Protein AF-A0A2M8L3T7-F1 (afdb_monomer_lite)

Organism: NCBI:txid1974888

Foldseek 3Di:
DVVVVVVVVVVVVVCCVVVVVVCCVQQDWDDDPPDTRHNDPFQKWKDFDPPDDTHSDDPDDDDPDDDPPDDDDTDMDIDGD

Structure (mmCIF, N/CA/C/O backbone):
data_AF-A0A2M8L3T7-F1
#
_entry.id   AF-A0A2M8L3T7-F1
#
loop_
_atom_site.group_PDB
_atom_site.id
_atom_site.type_symbol
_atom_site.label_atom_id
_atom_site.label_alt_id
_atom_site.label_comp_id
_atom_site.label_asym_id
_atom_site.label_entity_id
_atom_site.label_seq_id
_atom_site.pdbx_PDB_ins_code
_atom_site.Cartn_x
_atom_site.Cartn_y
_atom_site.Cartn_z
_atom_site.occupancy
_atom_site.B_iso_or_equiv
_atom_site.auth_seq_id
_atom_site.auth_comp_id
_atom_site.auth_asym_id
_atom_site.auth_atom_id
_atom_site.pdbx_PDB_model_num
ATOM 1 N N . MET A 1 1 ? -36.218 -9.069 40.227 1.00 61.09 1 MET A N 1
ATOM 2 C CA . MET A 1 1 ? -34.749 -9.142 40.401 1.00 61.09 1 MET A CA 1
ATOM 3 C C . MET A 1 1 ? -34.093 -10.122 39.420 1.00 61.09 1 MET A C 1
ATOM 5 O O . MET A 1 1 ? -33.538 -9.651 38.441 1.00 61.09 1 MET A O 1
ATOM 9 N N . LYS A 1 2 ? -34.208 -11.457 39.579 1.00 70.56 2 LYS A N 1
ATOM 10 C CA . LYS A 1 2 ? -33.515 -12.461 38.721 1.00 70.56 2 LYS A CA 1
ATOM 11 C C . LYS A 1 2 ? -33.721 -12.292 37.202 1.00 70.56 2 LYS A C 1
ATOM 13 O O . LYS A 1 2 ? -32.783 -12.466 36.438 1.00 70.56 2 LYS A O 1
ATOM 18 N N . ARG A 1 3 ? -34.927 -11.902 36.773 1.00 74.00 3 ARG A N 1
ATOM 19 C CA . ARG A 1 3 ? -35.253 -11.651 35.355 1.00 74.00 3 ARG A CA 1
ATOM 20 C C . ARG A 1 3 ? -34.511 -10.446 34.762 1.00 74.00 3 ARG A C 1
ATOM 22 O O . ARG A 1 3 ? -34.122 -10.492 33.609 1.00 74.00 3 ARG A O 1
ATOM 29 N N . ILE A 1 4 ? -34.268 -9.407 35.564 1.00 85.50 4 ILE A N 1
ATOM 30 C CA . ILE A 1 4 ? -33.570 -8.188 35.127 1.00 85.50 4 ILE A CA 1
ATOM 31 C C . ILE A 1 4 ? -32.082 -8.487 34.914 1.00 85.50 4 ILE A C 1
ATOM 33 O O . ILE A 1 4 ? -31.523 -8.115 33.890 1.00 85.50 4 ILE A O 1
ATOM 37 N N . TYR A 1 5 ? -31.462 -9.238 35.829 1.00 89.69 5 TYR A N 1
ATOM 38 C CA . TYR A 1 5 ? -30.068 -9.667 35.677 1.00 89.69 5 TYR A CA 1
ATOM 39 C C . TYR A 1 5 ? -29.862 -10.562 34.449 1.00 89.69 5 TYR A C 1
ATOM 41 O O . TYR A 1 5 ? -28.882 -10.391 33.731 1.00 89.69 5 TYR A O 1
ATOM 49 N N . LEU A 1 6 ? -30.807 -11.466 34.167 1.00 89.31 6 LEU A N 1
ATOM 50 C CA . LEU A 1 6 ? -30.773 -12.301 32.963 1.00 89.31 6 LEU A CA 1
ATOM 51 C C . LEU A 1 6 ? -30.906 -11.479 31.676 1.00 89.31 6 LEU A C 1
ATOM 53 O O . LEU A 1 6 ? -30.183 -11.741 30.720 1.00 89.31 6 LEU A O 1
ATOM 57 N N . SER A 1 7 ? -31.771 -10.461 31.654 1.00 88.25 7 SER A N 1
ATOM 58 C CA . SER A 1 7 ? -31.881 -9.558 30.502 1.00 88.25 7 SER A CA 1
ATOM 59 C C . SER A 1 7 ? -30.609 -8.742 30.279 1.00 88.25 7 SER A C 1
ATOM 61 O O . SER A 1 7 ? -30.156 -8.640 29.144 1.00 88.25 7 SER A O 1
ATOM 63 N N . ILE A 1 8 ? -29.994 -8.206 31.336 1.00 91.75 8 ILE A N 1
ATOM 64 C CA . ILE A 1 8 ? -28.731 -7.458 31.216 1.00 91.75 8 ILE A CA 1
ATOM 65 C C . ILE A 1 8 ? -27.616 -8.372 30.696 1.00 91.75 8 ILE A C 1
ATOM 67 O O . ILE A 1 8 ? -26.892 -7.993 29.779 1.00 91.75 8 ILE A O 1
ATOM 71 N N . LEU A 1 9 ? -27.514 -9.595 31.222 1.00 92.25 9 LEU A N 1
ATOM 72 C CA . LEU A 1 9 ? -26.532 -10.574 30.760 1.00 92.25 9 LEU A CA 1
ATOM 73 C C . LEU A 1 9 ? -26.731 -10.927 29.279 1.00 92.25 9 LEU A C 1
ATOM 75 O O . LEU A 1 9 ? -25.758 -10.993 28.533 1.00 92.25 9 LEU A O 1
ATOM 79 N N . ALA A 1 10 ? -27.980 -11.102 28.840 1.00 92.38 10 ALA A N 1
ATOM 80 C CA . ALA A 1 10 ? -28.302 -11.387 27.443 1.00 92.38 10 ALA A CA 1
ATOM 81 C C . ALA A 1 10 ? -27.932 -10.226 26.505 1.00 92.38 10 ALA A C 1
ATOM 83 O O . ALA A 1 10 ? -27.416 -10.464 25.412 1.00 92.38 10 ALA A O 1
ATOM 84 N N . ILE A 1 11 ? -28.141 -8.979 26.940 1.00 90.06 11 ILE A N 1
ATOM 85 C CA . ILE A 1 11 ? -27.764 -7.777 26.181 1.00 90.06 11 ILE A CA 1
ATOM 86 C C . ILE A 1 11 ? -26.239 -7.675 26.060 1.00 90.06 11 ILE A C 1
ATOM 88 O O . ILE A 1 11 ? -25.711 -7.478 24.970 1.00 90.06 11 ILE A O 1
ATOM 92 N N . VAL A 1 12 ? -25.510 -7.865 27.161 1.00 92.12 12 VAL A N 1
ATOM 93 C CA . VAL A 1 12 ? -24.038 -7.823 27.143 1.00 92.12 12 VAL A CA 1
ATOM 94 C C . VAL A 1 12 ? -23.471 -8.938 26.264 1.00 92.12 12 VAL A C 1
ATOM 96 O O . VAL A 1 12 ? -22.570 -8.690 25.464 1.00 92.12 12 VAL A O 1
ATOM 99 N N . ALA A 1 13 ? -24.027 -10.147 26.358 1.00 92.19 13 ALA A N 1
ATOM 100 C CA . ALA A 1 13 ? -23.603 -11.275 25.537 1.00 92.19 13 ALA A CA 1
ATOM 101 C C . ALA A 1 13 ? -23.834 -11.017 24.041 1.00 92.19 13 ALA A C 1
ATOM 103 O O . ALA A 1 13 ? -22.951 -11.290 23.234 1.00 92.19 13 ALA A O 1
ATOM 104 N N . THR A 1 14 ? -24.979 -10.445 23.660 1.00 91.06 14 THR A N 1
ATOM 105 C CA . THR A 1 14 ? -25.260 -10.117 22.252 1.00 91.06 14 THR A CA 1
ATOM 106 C C . THR A 1 14 ? -24.345 -9.018 21.722 1.00 91.06 14 THR A C 1
ATOM 108 O O . THR A 1 14 ? -23.802 -9.172 20.631 1.00 91.06 14 THR A O 1
ATOM 111 N N . VAL A 1 15 ? -24.095 -7.955 22.493 1.00 89.69 15 VAL A N 1
ATOM 112 C CA . VAL A 1 15 ? -23.156 -6.890 22.095 1.00 89.69 15 VAL A CA 1
ATOM 113 C C . VAL A 1 15 ? -21.734 -7.430 21.940 1.00 89.69 15 VAL A C 1
ATOM 115 O O . VAL A 1 15 ? -21.069 -7.114 20.956 1.00 89.69 15 VAL A O 1
ATOM 118 N N . ALA A 1 16 ? -21.276 -8.280 22.861 1.00 88.38 16 ALA A N 1
ATOM 119 C CA . ALA A 1 16 ? -19.953 -8.894 22.777 1.00 88.38 16 ALA A CA 1
ATOM 120 C C . ALA A 1 16 ? -19.814 -9.802 21.545 1.00 88.38 16 ALA A C 1
ATOM 122 O O . ALA A 1 16 ? -18.781 -9.788 20.879 1.00 88.38 16 ALA A O 1
ATOM 123 N N . LEU A 1 17 ? -20.861 -10.560 21.212 1.00 88.88 17 LEU A N 1
ATOM 124 C CA . LEU A 1 17 ? -20.847 -11.508 20.099 1.00 88.88 17 LEU A CA 1
ATOM 125 C C . LEU A 1 17 ? -20.907 -10.786 18.746 1.00 88.88 17 LEU A C 1
ATOM 127 O O . LEU A 1 17 ? -20.099 -11.070 17.864 1.00 88.88 17 LEU A O 1
ATOM 131 N N . VAL A 1 18 ? -21.792 -9.794 18.607 1.00 86.56 18 VAL A N 1
ATOM 132 C CA . VAL A 1 18 ? -21.883 -8.960 17.397 1.00 86.56 18 VAL A CA 1
ATOM 133 C C . VAL A 1 18 ? -20.618 -8.117 17.232 1.00 86.56 18 VAL A C 1
ATOM 135 O O . VAL A 1 18 ? -20.023 -8.114 16.157 1.00 86.56 18 VAL A O 1
ATOM 138 N N . GLY A 1 19 ? -20.156 -7.453 18.294 1.00 80.94 19 GLY A N 1
ATOM 139 C CA . GLY A 1 19 ? -18.939 -6.640 18.266 1.00 80.94 19 GLY A CA 1
ATOM 140 C C . GLY A 1 19 ? -17.686 -7.463 17.956 1.00 80.94 19 GLY A C 1
ATOM 141 O O . GLY A 1 19 ? -16.896 -7.075 17.099 1.00 80.94 19 GLY A O 1
ATOM 142 N N . GLY A 1 20 ? -17.537 -8.632 18.584 1.00 78.62 20 GLY A N 1
ATOM 143 C CA . GLY A 1 20 ? -16.414 -9.542 18.356 1.00 78.62 20 GLY A CA 1
ATOM 144 C C . GLY A 1 20 ? -16.400 -10.144 16.951 1.00 78.62 20 GLY A C 1
ATOM 145 O O . GLY A 1 20 ? -15.350 -10.168 16.312 1.00 78.62 20 GLY A O 1
ATOM 146 N N . ALA A 1 21 ? -17.558 -10.568 16.433 1.00 75.94 21 ALA A N 1
ATOM 147 C CA . ALA A 1 21 ? -17.673 -11.078 15.066 1.00 75.94 21 ALA A CA 1
ATOM 148 C C . ALA A 1 21 ? -17.349 -9.993 14.029 1.00 75.94 21 ALA A C 1
ATOM 150 O O . ALA A 1 21 ? -16.592 -10.234 13.093 1.00 75.94 21 ALA A O 1
ATOM 151 N N . THR A 1 22 ? -17.860 -8.778 14.232 1.00 70.62 22 THR A N 1
ATOM 152 C CA . THR A 1 22 ? -17.604 -7.632 13.349 1.00 70.62 22 THR A CA 1
ATOM 153 C C . THR A 1 22 ? -16.121 -7.254 13.366 1.00 70.62 22 THR A C 1
ATOM 155 O O . THR A 1 22 ? -15.509 -7.090 12.313 1.00 70.62 22 THR A O 1
ATOM 158 N N . TYR A 1 23 ? -15.504 -7.206 14.551 1.00 72.62 23 TYR A N 1
ATOM 159 C CA . TYR A 1 23 ? -14.064 -6.985 14.683 1.00 72.62 23 TYR A CA 1
ATOM 160 C C . TYR A 1 23 ? -13.251 -8.077 13.982 1.00 72.62 23 TYR A C 1
ATOM 162 O O . TYR A 1 23 ? -12.307 -7.757 13.273 1.00 72.62 23 TYR A O 1
ATOM 170 N N . ALA A 1 24 ? -13.619 -9.353 14.120 1.00 68.69 24 ALA A N 1
ATOM 171 C CA . ALA A 1 24 ? -12.920 -10.448 13.450 1.00 68.69 24 ALA A CA 1
ATOM 172 C C . ALA A 1 24 ? -13.022 -10.356 11.917 1.00 68.69 24 ALA A C 1
ATOM 174 O O . ALA A 1 24 ? -12.021 -10.542 11.224 1.00 68.69 24 ALA A O 1
ATOM 175 N N . VAL A 1 25 ? -14.198 -10.007 11.386 1.00 66.06 25 VAL A N 1
ATOM 176 C CA . VAL A 1 25 ? -14.408 -9.799 9.943 1.00 66.06 25 VAL A CA 1
ATOM 177 C C . VAL A 1 25 ? -13.528 -8.665 9.413 1.00 66.06 25 VAL A C 1
ATOM 179 O O . VAL A 1 25 ? -12.897 -8.827 8.373 1.00 66.06 25 VAL A O 1
ATOM 182 N N . PHE A 1 26 ? -13.429 -7.549 10.138 1.00 60.84 26 PHE A N 1
ATOM 183 C CA . PHE A 1 26 ? -12.640 -6.388 9.706 1.00 60.84 26 PHE A CA 1
ATOM 184 C C . PHE A 1 26 ? -11.177 -6.394 10.168 1.00 60.84 26 PHE A C 1
ATOM 186 O O . PHE A 1 26 ? -10.401 -5.549 9.736 1.00 60.84 26 PHE A O 1
ATOM 193 N N . SER A 1 27 ? -10.771 -7.333 11.018 1.00 61.34 27 SER A N 1
ATOM 194 C CA . SER A 1 27 ? -9.375 -7.531 11.435 1.00 61.34 27 SER A CA 1
ATOM 195 C C . SER A 1 27 ? -8.706 -8.678 10.672 1.00 61.34 27 SER A C 1
ATOM 197 O O . SER A 1 27 ? -7.509 -8.928 10.830 1.00 61.34 27 SER A O 1
ATOM 199 N N . SER A 1 28 ? -9.464 -9.387 9.832 1.00 56.03 28 SER A N 1
ATOM 200 C CA . SER A 1 28 ? -8.966 -10.524 9.069 1.00 56.03 28 SER A CA 1
ATOM 201 C C . SER A 1 28 ? -7.795 -10.096 8.185 1.00 56.03 28 SER A C 1
ATOM 203 O O . SER A 1 28 ? -7.918 -9.286 7.270 1.00 56.03 28 SER A O 1
ATOM 205 N N . LYS A 1 29 ? -6.617 -10.648 8.471 1.00 54.41 29 LYS A N 1
ATOM 206 C CA . LYS A 1 29 ? -5.444 -10.538 7.608 1.00 54.41 29 LYS A CA 1
ATOM 207 C C . LYS A 1 29 ? -5.301 -11.857 6.861 1.00 54.41 29 LYS A C 1
ATOM 209 O O . LYS A 1 29 ? -5.011 -12.876 7.476 1.00 54.41 29 LYS A O 1
ATOM 214 N N . ALA A 1 30 ? -5.547 -11.854 5.558 1.00 49.78 30 ALA A N 1
ATOM 215 C CA . ALA A 1 30 ? -5.326 -13.008 4.703 1.00 49.78 30 ALA A CA 1
ATOM 216 C C . ALA A 1 30 ? -3.869 -13.004 4.231 1.00 49.78 30 ALA A C 1
ATOM 218 O O . ALA A 1 30 ? -3.450 -12.119 3.490 1.00 49.78 30 ALA A O 1
ATOM 219 N N . THR A 1 31 ? -3.072 -13.971 4.670 1.00 45.72 31 THR A N 1
ATOM 220 C CA . THR A 1 31 ? -1.684 -14.137 4.224 1.00 45.72 31 THR A CA 1
ATOM 221 C C . THR A 1 31 ? -1.624 -15.104 3.043 1.00 45.72 31 THR A C 1
ATOM 223 O O . THR A 1 31 ? -2.047 -16.250 3.161 1.00 45.72 31 THR A O 1
ATOM 226 N N . SER A 1 32 ? -1.083 -14.664 1.905 1.00 43.25 32 SER A N 1
ATOM 227 C CA . SER A 1 32 ? -0.720 -15.525 0.773 1.00 43.25 32 SER A CA 1
ATOM 228 C C . SER A 1 32 ? 0.799 -15.502 0.608 1.00 43.25 32 SER A C 1
ATOM 230 O O . SER A 1 32 ? 1.377 -14.501 0.178 1.00 43.25 32 SER A O 1
ATOM 232 N N . GLY A 1 33 ? 1.463 -16.589 1.014 1.00 66.69 33 GLY A N 1
ATOM 233 C CA . GLY A 1 33 ? 2.927 -16.676 1.027 1.00 66.69 33 GLY A CA 1
ATOM 234 C C . GLY A 1 33 ? 3.558 -15.577 1.903 1.00 66.69 33 GLY A C 1
ATOM 235 O O . GLY A 1 33 ? 3.180 -15.462 3.068 1.00 66.69 33 GLY A O 1
ATOM 236 N N . PRO A 1 34 ? 4.489 -14.750 1.385 1.00 53.16 34 PRO A N 1
ATOM 237 C CA . PRO A 1 34 ? 5.056 -13.621 2.130 1.00 53.16 34 PRO A CA 1
ATOM 238 C C . PRO A 1 34 ? 4.129 -12.389 2.207 1.00 53.16 34 PRO A C 1
ATOM 240 O O . PRO A 1 34 ? 4.454 -11.428 2.901 1.00 53.16 34 PRO A O 1
ATOM 243 N N . ASN A 1 35 ? 2.987 -12.380 1.508 1.00 43.53 35 ASN A N 1
ATOM 244 C CA . ASN A 1 35 ? 2.129 -11.200 1.391 1.00 43.53 35 ASN A CA 1
ATOM 245 C C . ASN A 1 35 ? 0.969 -11.257 2.390 1.00 43.53 35 ASN A C 1
ATOM 247 O O . ASN A 1 35 ? 0.174 -12.192 2.365 1.00 43.53 35 ASN A O 1
ATOM 251 N N . THR A 1 36 ? 0.846 -10.245 3.253 1.00 54.97 36 THR A N 1
ATOM 252 C CA . THR A 1 36 ? -0.263 -10.102 4.212 1.00 54.97 36 THR A CA 1
ATOM 253 C C . THR A 1 36 ? -1.278 -9.086 3.690 1.00 54.97 36 THR A C 1
ATOM 255 O O . THR A 1 36 ? -0.989 -7.893 3.654 1.00 54.97 36 THR A O 1
ATOM 258 N N . PHE A 1 37 ? -2.475 -9.535 3.324 1.00 54.03 37 PHE A N 1
ATOM 259 C CA . PHE A 1 37 ? -3.596 -8.687 2.921 1.00 54.03 37 PHE A CA 1
ATOM 260 C C . PHE A 1 37 ? -4.493 -8.432 4.136 1.00 54.03 37 PHE A C 1
ATOM 262 O O . PHE A 1 37 ? -5.258 -9.301 4.541 1.00 54.03 37 PHE A O 1
ATOM 269 N N . ALA A 1 38 ? -4.369 -7.265 4.766 1.00 58.06 38 ALA A N 1
ATOM 270 C CA . ALA A 1 38 ? -5.265 -6.862 5.849 1.00 58.06 38 ALA A CA 1
ATOM 271 C C . ALA A 1 38 ? -6.588 -6.327 5.284 1.00 58.06 38 ALA A C 1
ATOM 273 O O . ALA A 1 38 ? -6.577 -5.563 4.320 1.00 58.06 38 ALA A O 1
ATOM 274 N N . THR A 1 39 ? -7.720 -6.685 5.891 1.00 56.53 39 THR A N 1
ATOM 275 C CA . THR A 1 39 ? -8.997 -6.020 5.617 1.00 56.53 39 THR A CA 1
ATOM 276 C C . THR A 1 39 ? -8.960 -4.612 6.207 1.00 56.53 39 THR A C 1
ATOM 278 O O . THR A 1 39 ? -9.061 -4.405 7.410 1.00 56.53 39 THR A O 1
ATOM 281 N N . GLY A 1 40 ? -8.747 -3.640 5.336 1.00 57.34 40 GLY A N 1
ATOM 282 C CA . GLY A 1 40 ? -8.680 -2.211 5.603 1.00 57.34 40 GLY A CA 1
ATOM 283 C C . GLY A 1 40 ? -8.346 -1.559 4.270 1.00 57.34 40 GLY A C 1
ATOM 284 O O . GLY A 1 40 ? -7.555 -2.122 3.515 1.00 57.34 40 GLY A O 1
ATOM 285 N N . ASN A 1 41 ? -9.006 -0.458 3.914 1.00 60.94 41 ASN A N 1
ATOM 286 C CA . ASN A 1 41 ? -8.811 0.162 2.603 1.00 60.94 41 ASN A CA 1
ATOM 287 C C . ASN A 1 41 ? -7.324 0.513 2.448 1.00 60.94 41 ASN A C 1
ATOM 289 O O . ASN A 1 41 ? -6.834 1.392 3.151 1.00 60.94 41 ASN A O 1
ATOM 293 N N . ALA A 1 42 ? -6.600 -0.193 1.579 1.00 64.56 42 ALA A N 1
ATOM 294 C CA . ALA A 1 42 ? -5.237 0.182 1.239 1.00 64.56 42 ALA A CA 1
ATOM 295 C C . ALA A 1 42 ? -5.310 1.477 0.416 1.00 64.56 42 ALA A C 1
ATOM 297 O O . ALA A 1 42 ? -5.748 1.438 -0.736 1.00 64.56 42 ALA A O 1
ATOM 298 N N . ASP A 1 43 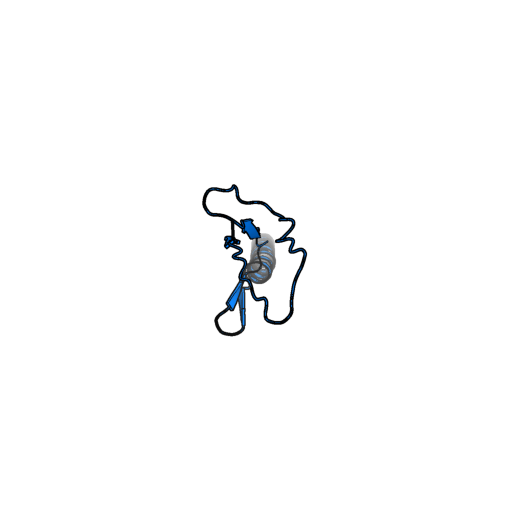? -4.927 2.618 1.003 1.00 75.12 43 ASP A N 1
ATOM 299 C CA . ASP A 1 43 ? -4.717 3.863 0.254 1.00 75.12 43 ASP A CA 1
ATOM 300 C C . ASP A 1 43 ? -3.334 3.788 -0.400 1.00 75.12 43 ASP A C 1
ATOM 302 O O . ASP A 1 43 ? -2.306 4.191 0.154 1.00 75.12 43 ASP A O 1
AT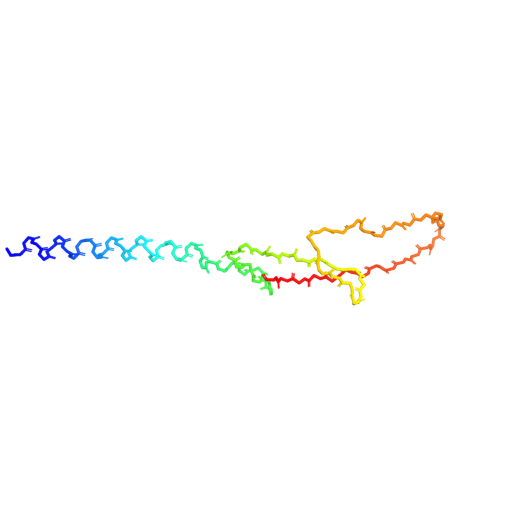OM 306 N N . LEU A 1 44 ? -3.306 3.147 -1.567 1.00 77.62 44 LEU A N 1
ATOM 307 C CA . LEU A 1 44 ? -2.111 2.983 -2.377 1.00 77.62 44 LEU A CA 1
ATOM 308 C C . LEU A 1 44 ? -1.861 4.254 -3.178 1.00 77.62 44 LEU A C 1
ATOM 310 O O . LEU A 1 44 ? -2.520 4.506 -4.185 1.00 77.62 44 LEU A O 1
ATOM 314 N N . LYS A 1 45 ? -0.837 5.005 -2.775 1.00 85.56 45 LYS A N 1
ATOM 315 C CA . LYS A 1 45 ? -0.338 6.127 -3.566 1.00 85.56 45 LYS A CA 1
ATOM 316 C C . LYS A 1 45 ? 0.868 5.740 -4.407 1.00 85.56 45 LYS A C 1
ATOM 318 O O . LYS A 1 45 ? 1.723 4.943 -4.011 1.00 85.56 45 LYS A O 1
ATOM 323 N N . LEU A 1 46 ? 0.934 6.369 -5.570 1.00 86.75 46 LEU A N 1
ATOM 324 C CA . LEU A 1 46 ? 1.899 6.149 -6.633 1.00 86.75 46 LEU A CA 1
ATOM 325 C C . LEU A 1 46 ? 2.808 7.366 -6.793 1.00 86.75 46 LEU A C 1
ATOM 327 O O . LEU A 1 46 ? 2.432 8.507 -6.507 1.00 86.75 46 LEU A O 1
ATOM 331 N N . LYS A 1 47 ? 4.018 7.111 -7.281 1.00 87.62 47 LYS A N 1
ATOM 332 C CA . LYS A 1 47 ? 5.010 8.125 -7.641 1.00 87.62 47 LYS A CA 1
ATOM 333 C C . LYS A 1 47 ? 5.981 7.538 -8.660 1.00 87.62 47 LYS A C 1
ATOM 335 O O . LYS A 1 47 ? 6.282 6.356 -8.602 1.00 87.62 47 LYS A O 1
ATOM 340 N N . HIS A 1 48 ? 6.512 8.349 -9.567 1.00 82.69 48 HIS A N 1
ATOM 341 C CA . HIS A 1 48 ? 7.400 7.876 -10.645 1.00 82.69 48 HIS A CA 1
ATOM 342 C C . HIS A 1 48 ? 8.812 8.484 -10.615 1.00 82.69 48 HIS A C 1
ATOM 344 O O . HIS A 1 48 ? 9.711 8.027 -11.311 1.00 82.69 48 HIS A O 1
ATOM 350 N N . GLN A 1 49 ? 9.030 9.533 -9.821 1.00 81.19 49 GLN A N 1
ATOM 351 C CA . GLN A 1 49 ? 10.319 10.214 -9.702 1.00 81.19 49 GLN A CA 1
ATOM 352 C C . GLN A 1 49 ? 10.560 10.620 -8.255 1.00 81.19 49 GLN A C 1
ATOM 354 O O . GLN A 1 49 ? 9.633 11.149 -7.645 1.00 81.19 49 GLN A O 1
ATOM 359 N N . PRO A 1 50 ? 11.773 10.456 -7.701 1.00 77.00 50 PRO A N 1
ATOM 360 C CA . PRO A 1 50 ? 12.141 11.023 -6.403 1.00 77.00 50 PRO A CA 1
ATOM 361 C C . PRO A 1 50 ? 11.788 12.521 -6.321 1.00 77.00 50 PRO A C 1
ATOM 363 O O . PRO A 1 50 ? 11.885 13.243 -7.303 1.00 77.00 50 PRO A O 1
ATOM 366 N N . GLY A 1 51 ? 11.332 12.994 -5.157 1.00 78.75 51 GLY A N 1
ATOM 367 C CA . GLY A 1 51 ? 10.912 14.398 -4.969 1.00 78.75 51 GLY A CA 1
ATOM 368 C C . GLY A 1 51 ? 9.492 14.798 -5.421 1.00 78.75 51 GLY A C 1
ATOM 369 O O . GLY A 1 51 ? 8.978 15.776 -4.895 1.00 78.75 51 GLY A O 1
ATOM 370 N N . GLN A 1 52 ? 8.811 14.038 -6.288 1.00 82.62 52 GLN A N 1
ATOM 371 C CA . GLN A 1 52 ? 7.411 14.327 -6.668 1.00 82.62 52 GLN A CA 1
ATOM 372 C C . GLN A 1 52 ? 6.401 13.974 -5.548 1.00 82.62 52 GLN A C 1
ATOM 374 O O . GLN A 1 52 ? 6.703 13.092 -4.723 1.00 82.62 52 GLN A O 1
ATOM 379 N N . PRO A 1 53 ? 5.222 14.634 -5.494 1.00 85.12 53 PRO A N 1
ATOM 380 C CA . PRO A 1 53 ? 4.154 14.290 -4.559 1.00 85.12 53 PRO A CA 1
ATOM 381 C C . PRO A 1 53 ? 3.569 12.901 -4.857 1.00 85.12 53 PRO A C 1
ATOM 383 O O . PRO A 1 53 ? 3.646 12.396 -5.975 1.00 85.12 53 PRO A O 1
ATOM 386 N N . TRP A 1 54 ? 2.999 12.281 -3.826 1.00 88.56 54 TRP A N 1
ATOM 387 C CA . TRP A 1 54 ? 2.270 11.018 -3.934 1.00 88.56 54 TRP A CA 1
ATOM 388 C C . TRP A 1 54 ? 0.875 11.276 -4.518 1.00 88.56 54 TRP A C 1
ATOM 390 O O . TRP A 1 54 ? 0.185 12.174 -4.036 1.00 88.56 54 TRP A O 1
ATOM 400 N N . ALA 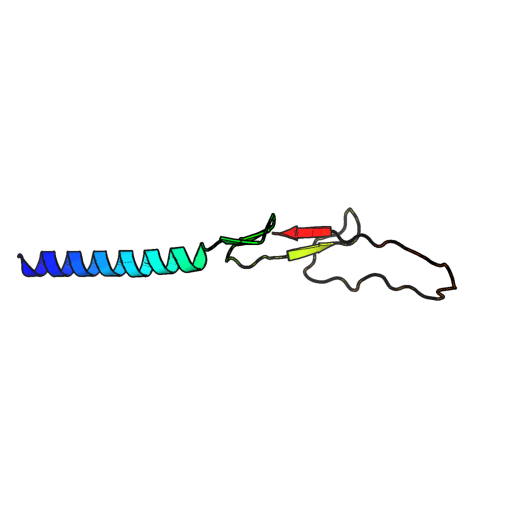A 1 55 ? 0.460 10.499 -5.518 1.00 85.94 55 ALA A N 1
ATOM 401 C CA . ALA A 1 55 ? -0.829 10.657 -6.197 1.00 85.94 55 ALA A CA 1
ATOM 402 C C . ALA A 1 55 ? -1.559 9.316 -6.351 1.00 85.94 55 ALA A C 1
ATOM 404 O O . ALA A 1 55 ? -0.924 8.266 -6.382 1.00 85.94 55 ALA A O 1
ATOM 405 N N . ASP A 1 56 ? -2.884 9.352 -6.489 1.00 84.06 56 ASP A N 1
ATOM 406 C CA . ASP A 1 56 ? -3.707 8.138 -6.620 1.00 84.06 56 ASP A CA 1
ATOM 407 C C . ASP A 1 56 ? -3.656 7.544 -8.045 1.00 84.06 56 ASP A C 1
ATOM 409 O O . ASP A 1 56 ? -4.058 6.407 -8.275 1.00 84.06 56 ASP A O 1
ATOM 413 N N . SER A 1 57 ? -3.138 8.300 -9.022 1.00 80.06 57 SER A N 1
ATOM 414 C CA . SER A 1 57 ? -2.943 7.854 -10.405 1.00 80.06 57 SER A CA 1
ATOM 415 C C . SER A 1 57 ? -1.776 8.587 -11.072 1.00 80.06 57 SER A C 1
ATOM 417 O O . SER A 1 57 ? -1.501 9.750 -10.766 1.00 80.06 57 SER A O 1
ATOM 419 N N . TYR A 1 58 ? -1.095 7.913 -12.003 1.00 77.94 58 TYR A N 1
ATOM 420 C CA . TYR A 1 58 ? -0.063 8.499 -12.854 1.00 77.94 58 TYR A CA 1
ATOM 421 C C . TYR A 1 58 ? -0.199 7.977 -14.290 1.00 77.94 58 TYR A C 1
ATOM 423 O O . TYR A 1 58 ? -0.456 6.794 -14.494 1.00 77.94 58 TYR A O 1
ATOM 431 N N . GLY A 1 59 ? 0.004 8.844 -15.287 1.00 75.06 59 GLY A N 1
ATOM 432 C CA . GLY A 1 59 ? -0.203 8.532 -16.712 1.00 75.06 59 GLY A CA 1
ATOM 433 C C . GLY A 1 59 ? 0.785 7.535 -17.338 1.00 75.06 59 GLY A C 1
ATOM 434 O O . GLY A 1 59 ? 0.665 7.229 -18.519 1.00 75.06 59 GLY A O 1
ATOM 435 N N . GLY A 1 60 ? 1.741 7.016 -16.564 1.00 73.69 60 GLY A N 1
ATOM 436 C CA . GLY A 1 60 ? 2.778 6.096 -17.036 1.00 73.69 60 GLY A CA 1
ATOM 437 C C . GLY A 1 60 ? 3.846 6.760 -17.913 1.00 73.69 60 GLY A C 1
ATOM 438 O O . GLY A 1 60 ? 3.820 7.965 -18.167 1.00 73.69 60 GLY A O 1
ATOM 439 N N . ALA A 1 61 ? 4.824 5.965 -18.349 1.00 77.00 61 ALA A N 1
ATOM 440 C CA . ALA A 1 61 ? 5.798 6.387 -19.350 1.00 77.00 61 ALA A CA 1
ATOM 441 C C . ALA A 1 61 ? 5.203 6.271 -20.757 1.00 77.00 61 ALA A C 1
ATOM 443 O O . ALA A 1 61 ? 4.502 5.310 -21.071 1.00 77.00 61 ALA A O 1
ATOM 444 N N . SER A 1 62 ? 5.515 7.246 -21.608 1.00 82.94 62 SER A N 1
ATOM 445 C CA . SER A 1 62 ? 5.199 7.211 -23.032 1.00 82.94 62 SER A CA 1
ATOM 446 C C . SER A 1 62 ? 6.497 7.092 -23.814 1.00 82.94 62 SER A C 1
ATOM 448 O O . SER A 1 62 ? 7.396 7.921 -23.658 1.00 82.94 62 SER A O 1
ATOM 450 N N . TRP A 1 63 ? 6.591 6.064 -24.654 1.00 86.62 63 TRP A N 1
ATOM 451 C CA . TRP A 1 63 ? 7.730 5.849 -25.534 1.00 86.62 63 TRP A CA 1
ATOM 452 C C . TRP A 1 63 ? 7.309 6.017 -26.988 1.00 86.62 63 TRP A C 1
ATOM 454 O O . TRP A 1 63 ? 6.235 5.579 -27.397 1.00 86.62 63 TRP A O 1
ATOM 464 N N . SER A 1 64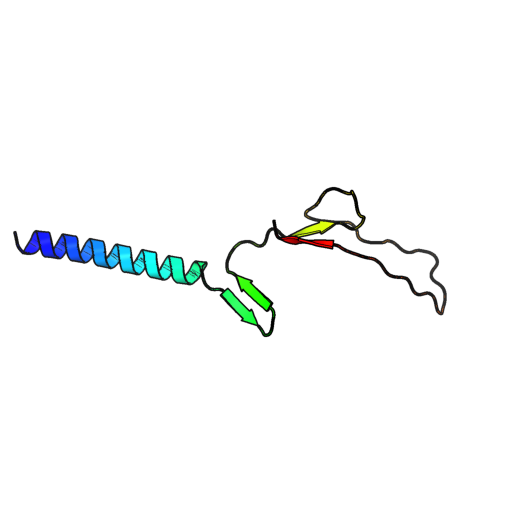 ? 8.167 6.648 -27.782 1.00 91.75 64 SER A N 1
ATOM 465 C CA . SER A 1 64 ? 7.950 6.861 -29.213 1.00 91.75 64 SER A CA 1
ATOM 466 C C . SER A 1 64 ? 9.207 6.484 -29.996 1.00 91.75 64 SER A C 1
ATOM 468 O O . SER A 1 64 ? 10.303 6.491 -29.439 1.00 91.75 64 SER A O 1
ATOM 470 N N . ASN A 1 65 ? 9.047 6.148 -31.281 1.00 91.12 65 ASN A N 1
ATOM 471 C CA . ASN A 1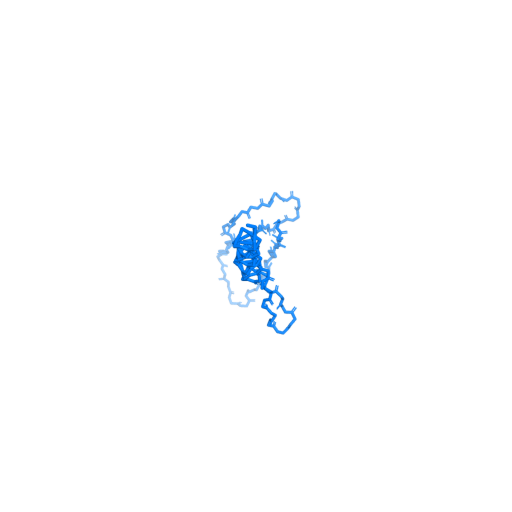 65 ? 10.142 5.785 -32.196 1.00 91.12 65 ASN A CA 1
ATOM 472 C C . ASN A 1 65 ? 10.984 4.573 -31.745 1.00 91.12 65 ASN A C 1
ATOM 474 O O . ASN A 1 65 ? 12.211 4.583 -31.831 1.00 91.12 65 ASN A O 1
ATOM 478 N N . LEU A 1 66 ? 10.320 3.519 -31.266 1.00 91.06 66 LEU A N 1
ATOM 479 C CA . LEU A 1 66 ? 10.977 2.276 -30.858 1.00 91.06 66 LEU A CA 1
ATOM 480 C C . LEU A 1 66 ? 11.588 1.541 -32.065 1.00 91.06 66 LEU A C 1
ATOM 482 O O . LEU A 1 66 ? 10.991 1.507 -33.141 1.00 91.06 66 LEU A O 1
ATOM 486 N N . TYR A 1 67 ? 12.755 0.921 -31.874 1.00 93.38 67 TYR A N 1
ATOM 487 C CA . TYR A 1 67 ? 13.487 0.167 -32.900 1.00 93.38 67 TYR A CA 1
ATOM 488 C C . TYR A 1 67 ? 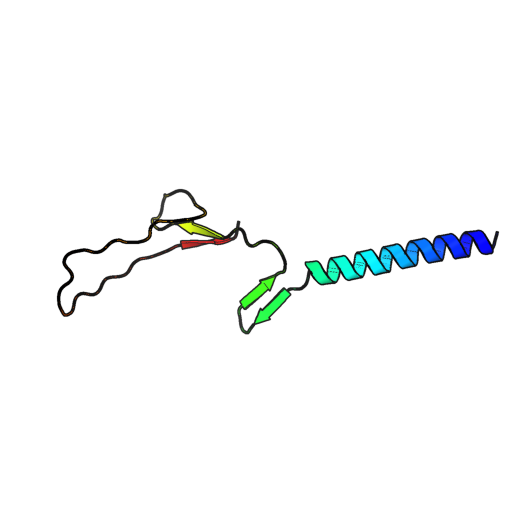13.836 -1.256 -32.420 1.00 93.38 67 TYR A C 1
ATOM 490 O O . TYR A 1 67 ? 13.823 -1.517 -31.213 1.00 93.38 67 TYR A O 1
ATOM 498 N N . PRO A 1 68 ? 14.149 -2.204 -33.327 1.00 94.06 68 PRO A N 1
ATOM 499 C CA . PRO A 1 68 ? 14.488 -3.573 -32.939 1.00 94.06 68 PRO A CA 1
ATOM 500 C C . PRO A 1 68 ? 15.707 -3.629 -32.008 1.00 94.06 68 PRO A C 1
ATOM 502 O O . PRO A 1 68 ? 16.763 -3.090 -32.329 1.00 94.06 68 PRO A O 1
ATOM 505 N N . GLY A 1 69 ? 15.558 -4.294 -30.860 1.00 94.25 69 GLY A N 1
ATOM 506 C CA . GLY A 1 69 ? 16.594 -4.374 -29.822 1.00 94.25 69 GLY A CA 1
ATOM 507 C C . GLY A 1 69 ? 16.547 -3.253 -28.778 1.00 94.25 69 GLY A C 1
ATOM 508 O O . GLY A 1 69 ? 17.352 -3.264 -27.850 1.00 94.25 69 GLY A O 1
ATOM 509 N N . TRP A 1 70 ? 15.611 -2.308 -28.890 1.00 90.44 70 TRP A N 1
ATOM 510 C CA . TRP A 1 70 ? 15.408 -1.280 -27.874 1.00 90.44 70 TRP A CA 1
ATOM 511 C C . TRP A 1 70 ? 14.824 -1.871 -26.581 1.00 90.44 70 TRP A C 1
ATOM 513 O O . TRP A 1 70 ? 13.893 -2.677 -26.612 1.00 90.44 70 TRP A O 1
ATOM 523 N N . SER A 1 71 ? 15.367 -1.439 -25.444 1.00 91.38 71 SER A N 1
ATOM 524 C CA . SER A 1 71 ? 14.914 -1.787 -24.099 1.00 91.38 71 SER A CA 1
ATOM 525 C C . SER A 1 71 ? 15.062 -0.563 -23.205 1.00 91.38 71 SER A C 1
ATOM 527 O O . SER A 1 71 ? 16.068 0.140 -23.283 1.00 91.38 71 SER A O 1
ATOM 529 N N . ASP A 1 72 ? 14.094 -0.345 -22.324 1.00 85.94 72 ASP A N 1
ATOM 530 C CA . ASP A 1 72 ? 14.123 0.713 -21.316 1.00 85.94 72 ASP A CA 1
ATOM 531 C C . ASP A 1 72 ? 13.540 0.192 -19.998 1.00 85.94 72 ASP A C 1
ATOM 533 O O . ASP A 1 72 ? 12.917 -0.872 -19.950 1.00 85.94 72 ASP A O 1
ATOM 537 N N . SER A 1 73 ? 13.785 0.904 -18.903 1.00 84.06 73 SER A N 1
ATOM 538 C CA . SER A 1 73 ? 13.292 0.559 -17.571 1.00 84.06 73 SER A CA 1
ATOM 539 C C . SER A 1 73 ? 12.662 1.776 -16.916 1.00 84.06 73 SER A C 1
ATOM 541 O O . SER A 1 73 ? 13.278 2.831 -16.793 1.00 84.06 73 SER A O 1
ATOM 543 N N . TYR A 1 74 ? 11.428 1.609 -16.448 1.00 82.00 74 TYR A N 1
ATOM 544 C CA . TYR A 1 74 ? 10.670 2.657 -15.781 1.00 82.00 74 TYR A CA 1
ATOM 545 C C . TYR A 1 74 ? 10.381 2.267 -14.336 1.00 82.00 74 TYR A C 1
ATOM 547 O O . TYR A 1 74 ? 9.838 1.197 -14.065 1.00 82.00 74 TYR A O 1
ATOM 555 N N . ASN A 1 75 ? 10.744 3.150 -13.408 1.00 84.38 75 ASN A N 1
ATOM 556 C CA . ASN A 1 75 ? 10.560 2.921 -11.982 1.00 84.38 75 ASN A CA 1
ATOM 557 C C . ASN A 1 75 ? 9.256 3.556 -11.498 1.00 84.38 75 ASN A C 1
ATOM 559 O O . ASN A 1 75 ? 9.006 4.741 -11.722 1.00 84.38 75 ASN A O 1
ATOM 563 N N . VAL A 1 76 ? 8.465 2.774 -10.765 1.00 83.81 76 VAL A N 1
ATOM 564 C CA . VAL A 1 76 ? 7.271 3.243 -10.058 1.00 83.81 76 VAL A CA 1
ATOM 565 C C . VAL A 1 76 ? 7.423 2.911 -8.581 1.00 83.81 76 VAL A C 1
ATOM 567 O O . VAL A 1 76 ? 7.750 1.789 -8.204 1.00 83.81 76 VAL A O 1
ATOM 570 N N . TYR A 1 77 ? 7.185 3.908 -7.743 1.00 85.62 77 TYR A N 1
ATOM 571 C CA . TYR A 1 77 ? 7.189 3.810 -6.295 1.00 85.62 77 TYR A CA 1
ATOM 572 C C . TYR A 1 77 ? 5.750 3.701 -5.800 1.00 85.62 77 TYR A C 1
ATOM 574 O O . TYR A 1 77 ? 4.884 4.475 -6.210 1.00 85.62 77 TYR A O 1
ATOM 582 N N . LEU A 1 78 ? 5.521 2.764 -4.885 1.00 84.50 78 LEU A N 1
ATOM 583 C CA . LEU A 1 78 ? 4.236 2.534 -4.234 1.00 84.50 78 LEU A CA 1
ATOM 584 C C . LEU A 1 78 ? 4.393 2.781 -2.737 1.00 84.50 78 LEU A C 1
ATOM 586 O O . LEU A 1 78 ? 5.386 2.364 -2.133 1.00 84.50 78 LEU A O 1
ATOM 590 N N . LYS A 1 79 ? 3.410 3.439 -2.133 1.00 81.88 79 LYS A N 1
ATOM 591 C CA . LYS A 1 79 ? 3.325 3.591 -0.683 1.00 81.88 79 LYS A CA 1
ATOM 592 C C . LYS A 1 79 ? 1.890 3.353 -0.240 1.00 81.88 79 LYS A C 1
ATOM 594 O O . LYS A 1 79 ? 0.971 3.941 -0.795 1.00 81.88 79 LYS A O 1
ATOM 599 N N . ASN A 1 80 ? 1.731 2.528 0.790 1.00 79.19 80 ASN A N 1
ATOM 600 C CA . ASN A 1 80 ? 0.496 2.479 1.561 1.00 79.19 80 ASN A CA 1
ATOM 601 C C . ASN A 1 80 ? 0.487 3.644 2.560 1.00 79.19 80 ASN A C 1
ATOM 603 O O . ASN A 1 80 ? 1.485 3.836 3.271 1.00 79.19 80 ASN A O 1
ATOM 607 N N . VAL A 1 81 ? -0.589 4.427 2.575 1.00 70.69 81 VAL A N 1
ATOM 608 C CA . VAL A 1 81 ? -0.730 5.634 3.408 1.00 70.69 81 VAL A CA 1
ATOM 609 C C . VAL A 1 81 ? -1.714 5.405 4.544 1.00 70.69 81 VAL A C 1
ATOM 611 O O . VAL A 1 81 ? -2.710 4.683 4.334 1.00 70.69 81 VAL A O 1
#

Secondary structure (DSSP, 8-state):
-HHHHHHHHHHHHHHHHHHHHHHHHHH-EEEETTEEEESS---EEEESSTTSPPBS--------S--TT-------EEEE-

Sequence (81 aa):
MKRIYLSILAIVATVALVGGATYAVFSSKATSGPNTFATGNADLKLKHQPGQPWADSYGGASWSNLYPGWSDSYNVYLKNV

Radius of gyration: 25.36 Å; chains: 1; bounding box: 52×31×73 Å

InterPro domains:
  IPR022121 Peptidase M73, camelysin [PF12389] (2-47)
  IPR023833 SipW-dependent-type signal peptide [TIGR04088] (8-41)

pLDDT: mean 77.53, std 13.59, range [43.25, 94.25]